Protein AF-A0A959KXA2-F1 (afdb_monomer_lite)

Radius of gyration: 35.72 Å; chains: 1; bounding box: 62×30×102 Å

Sequence (176 aa):
NCPGDLLLSFSPDVNDTQRIYTCDDLGNQTIQLWVTDAAGNQDFCETFVQVQDNMNACNGTPDVITVAGLIETEANDGVEGVMVDVNGGLLTQTTLSDGYYDFDLAQGGDYSVTPMLDEDADNGVTTYDLVLITRHILGVDLLDSPYQIIAADANKSNTVSTLDMVDIRKVILQIV

pLDDT: mean 91.94, std 8.37, range [49.62, 98.0]

Secondary structure (DSSP, 8-state):
---SPPEEESSSSTT-------GGG-EEEEEEEEEE-TT--EEEEEEEEEE--GGGGGG-S--EEEEEEE-B-TTS-B-TTPEEEETTTTEEEE--TT-EEEEEEETT----EEEE----TTTT--HHHHHHHHHHHTTSS---SHHHHHHH-TT-SSS--TTHHHHHHHHHTT--

Structure (mmCIF, N/CA/C/O backbone):
data_AF-A0A959KXA2-F1
#
_entry.id   AF-A0A959KXA2-F1
#
loop_
_atom_site.group_PDB
_atom_site.id
_atom_site.type_symbol
_atom_site.label_atom_id
_atom_site.label_alt_id
_atom_site.label_comp_id
_atom_site.label_asym_id
_atom_site.label_entity_id
_atom_site.label_seq_id
_atom_site.pdbx_PDB_ins_code
_atom_site.Cartn_x
_atom_site.Cartn_y
_atom_site.Cartn_z
_atom_site.occupancy
_atom_site.B_iso_or_equiv
_atom_site.auth_seq_id
_atom_site.auth_comp_id
_atom_site.auth_asym_id
_atom_site.auth_atom_id
_atom_site.pdbx_PDB_model_num
ATOM 1 N N . ASN A 1 1 ? 29.294 -0.603 -69.753 1.00 49.62 1 ASN A N 1
ATOM 2 C CA . ASN A 1 1 ? 28.764 -1.971 -69.588 1.00 49.62 1 ASN A CA 1
ATOM 3 C C . ASN A 1 1 ? 29.879 -2.874 -69.115 1.00 49.62 1 ASN A C 1
ATOM 5 O O . ASN A 1 1 ? 30.587 -3.416 -69.952 1.00 49.62 1 ASN A O 1
ATOM 9 N N . CYS A 1 2 ? 30.065 -2.990 -67.803 1.00 59.66 2 CYS A N 1
ATOM 10 C CA . CYS A 1 2 ? 30.876 -4.063 -67.234 1.00 59.66 2 CYS A CA 1
ATOM 11 C C . CYS A 1 2 ? 29.943 -5.275 -67.073 1.00 59.66 2 CYS A C 1
ATOM 13 O O . CYS A 1 2 ? 28.992 -5.171 -66.301 1.00 59.66 2 CYS A O 1
ATOM 15 N N . PRO A 1 3 ? 30.098 -6.358 -67.857 1.00 67.00 3 PRO A N 1
ATOM 16 C CA . PRO A 1 3 ? 29.312 -7.570 -67.664 1.00 67.00 3 PRO A CA 1
ATOM 17 C C . PRO A 1 3 ? 29.812 -8.310 -66.416 1.00 67.00 3 PRO A C 1
ATOM 19 O O . PRO A 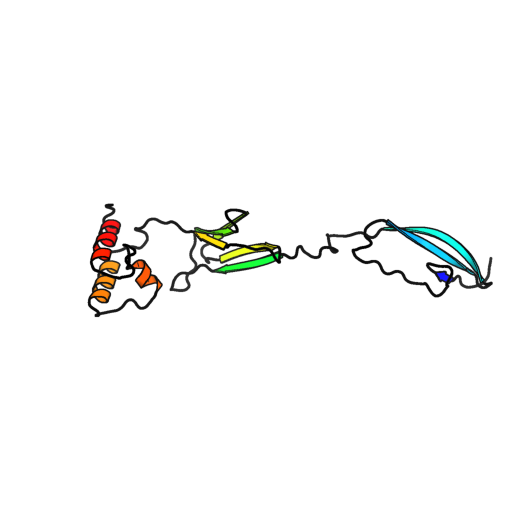1 3 ? 31.008 -8.560 -66.289 1.00 67.00 3 PRO A O 1
ATOM 22 N N . GLY A 1 4 ? 28.900 -8.657 -65.513 1.00 72.44 4 GLY A N 1
ATOM 23 C CA . GLY A 1 4 ? 29.199 -9.372 -64.273 1.00 72.44 4 GLY A CA 1
ATOM 24 C C . GLY A 1 4 ? 28.353 -8.863 -63.111 1.00 72.44 4 GLY A C 1
ATOM 25 O O . GLY A 1 4 ? 27.878 -7.727 -63.143 1.00 72.44 4 GLY A O 1
ATOM 26 N N . ASP A 1 5 ? 28.154 -9.714 -62.110 1.00 84.31 5 ASP A N 1
ATOM 27 C CA . ASP A 1 5 ? 27.432 -9.343 -60.896 1.00 84.31 5 ASP A CA 1
ATOM 28 C C . ASP A 1 5 ? 28.297 -8.409 -60.041 1.00 84.31 5 ASP A C 1
ATOM 30 O O . ASP A 1 5 ? 29.514 -8.582 -59.942 1.00 84.31 5 ASP A O 1
ATOM 34 N N . LEU A 1 6 ? 27.665 -7.402 -59.440 1.00 90.00 6 LEU A N 1
ATOM 35 C CA . LEU A 1 6 ? 28.313 -6.511 -58.484 1.00 90.00 6 LEU A CA 1
ATOM 36 C C . LEU A 1 6 ? 28.186 -7.102 -57.084 1.00 90.00 6 LEU A C 1
ATOM 38 O O . LEU A 1 6 ? 27.097 -7.518 -56.682 1.00 90.00 6 LEU A O 1
ATOM 42 N N . LEU A 1 7 ? 29.283 -7.090 -56.333 1.00 92.75 7 LEU A N 1
ATOM 43 C CA . LEU A 1 7 ? 29.278 -7.435 -54.916 1.00 92.75 7 LEU A CA 1
ATOM 44 C C . LEU A 1 7 ? 29.205 -6.156 -54.087 1.00 92.75 7 LEU A C 1
ATOM 46 O O . LEU A 1 7 ? 29.926 -5.194 -54.360 1.00 92.75 7 LEU A O 1
ATOM 50 N N . LEU A 1 8 ? 28.330 -6.161 -53.085 1.00 93.75 8 LEU A N 1
ATOM 51 C CA . LEU A 1 8 ? 28.142 -5.061 -52.147 1.00 93.75 8 LEU A CA 1
ATOM 52 C C . LEU A 1 8 ? 28.646 -5.484 -50.773 1.00 93.75 8 LEU A C 1
ATOM 54 O O . LEU A 1 8 ? 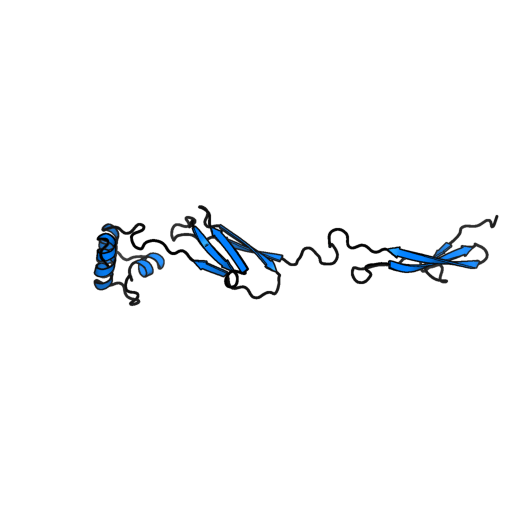28.268 -6.546 -50.280 1.00 93.75 8 LEU A O 1
ATOM 58 N N . SER A 1 9 ? 29.457 -4.637 -50.155 1.00 95.94 9 SER A N 1
ATOM 59 C CA . SER A 1 9 ? 30.009 -4.867 -48.821 1.00 95.94 9 SER A CA 1
ATOM 60 C C . SER A 1 9 ? 30.123 -3.559 -48.043 1.00 95.94 9 SER A C 1
ATOM 62 O O . SER A 1 9 ? 30.048 -2.466 -48.602 1.00 95.94 9 SER A O 1
ATOM 64 N N . PHE A 1 10 ? 30.296 -3.653 -46.729 1.00 95.12 10 PHE A N 1
ATOM 65 C CA . PHE A 1 10 ? 30.470 -2.503 -45.840 1.00 95.12 10 PHE A CA 1
ATOM 66 C C . PHE A 1 10 ? 31.941 -2.176 -45.544 1.00 95.12 10 PHE A C 1
ATOM 68 O O . PHE A 1 10 ? 32.230 -1.340 -44.684 1.00 95.12 10 PHE A O 1
ATOM 75 N N . SER A 1 11 ? 32.867 -2.850 -46.224 1.00 94.81 11 SER A N 1
ATOM 76 C CA . SER A 1 11 ? 34.311 -2.614 -46.201 1.00 94.81 11 SER A CA 1
ATOM 77 C C . SER A 1 11 ? 34.944 -3.164 -47.493 1.00 94.81 11 SER A C 1
ATOM 79 O O . SER A 1 11 ? 34.236 -3.785 -48.295 1.00 94.81 11 SER A O 1
ATOM 81 N N . PRO A 1 12 ? 36.261 -2.988 -47.717 1.00 94.25 12 PRO A N 1
ATOM 82 C CA . PRO A 1 12 ? 36.947 -3.603 -48.856 1.00 94.25 12 PRO A CA 1
ATOM 83 C C . PRO A 1 12 ? 36.855 -5.141 -48.904 1.00 94.25 12 PRO A C 1
ATOM 85 O O . PRO A 1 12 ? 37.078 -5.727 -49.963 1.00 94.25 12 PRO A O 1
ATOM 88 N N . ASP A 1 13 ? 36.545 -5.814 -47.786 1.00 95.19 13 ASP A N 1
ATOM 89 C CA . ASP A 1 13 ? 36.285 -7.258 -47.771 1.00 95.19 13 ASP A CA 1
ATOM 90 C C . ASP A 1 13 ? 34.875 -7.547 -48.302 1.00 95.19 13 ASP A C 1
ATOM 92 O O . ASP A 1 13 ? 33.873 -7.168 -47.696 1.00 95.19 13 ASP A O 1
ATOM 96 N N . VAL A 1 14 ? 34.794 -8.275 -49.417 1.00 93.75 14 VAL A N 1
ATOM 97 C CA . VAL A 1 14 ? 33.530 -8.646 -50.076 1.00 93.75 14 VAL A CA 1
ATOM 98 C C . VAL A 1 14 ? 32.622 -9.534 -49.220 1.00 93.75 14 VAL A C 1
ATOM 100 O O . VAL A 1 14 ? 31.447 -9.686 -49.541 1.00 93.75 14 VAL A O 1
ATOM 103 N N . ASN A 1 15 ? 33.142 -10.129 -48.142 1.00 95.00 15 ASN A N 1
ATOM 104 C CA . ASN A 1 15 ? 32.352 -10.947 -47.221 1.00 95.00 15 ASN A CA 1
ATOM 105 C C . ASN A 1 15 ? 31.728 -10.132 -46.074 1.00 95.00 15 ASN A C 1
ATOM 107 O O . ASN A 1 15 ? 30.836 -10.641 -45.391 1.00 95.00 15 ASN A O 1
ATOM 111 N N . ASP A 1 16 ? 32.142 -8.875 -45.870 1.00 95.50 16 ASP A N 1
ATOM 112 C CA . ASP A 1 16 ? 31.562 -7.965 -44.875 1.00 95.50 16 ASP A CA 1
ATOM 113 C C . ASP A 1 16 ? 30.218 -7.417 -45.374 1.00 95.50 16 ASP A C 1
ATOM 115 O O . ASP A 1 16 ? 30.107 -6.297 -45.870 1.00 95.50 16 ASP A O 1
ATOM 119 N N . THR A 1 17 ? 29.188 -8.255 -45.307 1.00 94.81 17 THR A N 1
ATOM 120 C CA . THR A 1 17 ? 27.872 -8.011 -45.926 1.00 94.81 17 THR A CA 1
ATOM 121 C C . THR A 1 17 ? 26.779 -7.659 -44.918 1.00 94.81 17 THR A C 1
ATOM 123 O O . THR A 1 17 ? 25.628 -7.463 -45.304 1.00 94.81 17 THR A O 1
ATOM 126 N N . GLN A 1 18 ? 27.113 -7.547 -43.628 1.00 93.56 18 GLN A N 1
ATOM 127 C CA . GLN A 1 18 ? 26.143 -7.262 -42.571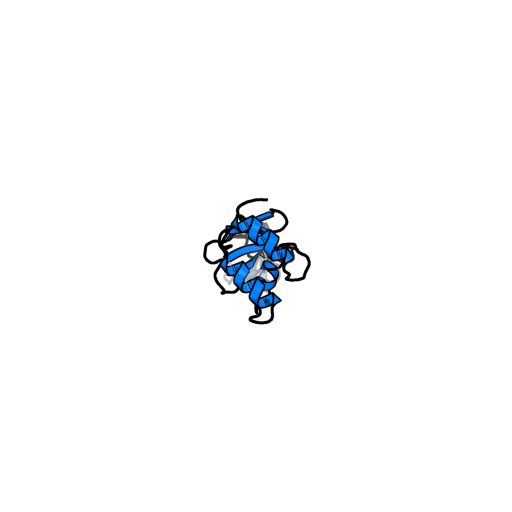 1.00 93.56 18 GLN A CA 1
ATOM 128 C C . GLN A 1 18 ? 26.668 -6.261 -41.539 1.00 93.56 18 GLN A C 1
ATOM 130 O O . GLN A 1 18 ? 27.836 -6.270 -41.159 1.00 93.56 18 GLN A O 1
ATOM 135 N N . ARG A 1 19 ? 25.758 -5.436 -41.022 1.00 92.38 19 ARG A N 1
ATOM 136 C CA . ARG A 1 19 ? 25.966 -4.572 -39.856 1.00 92.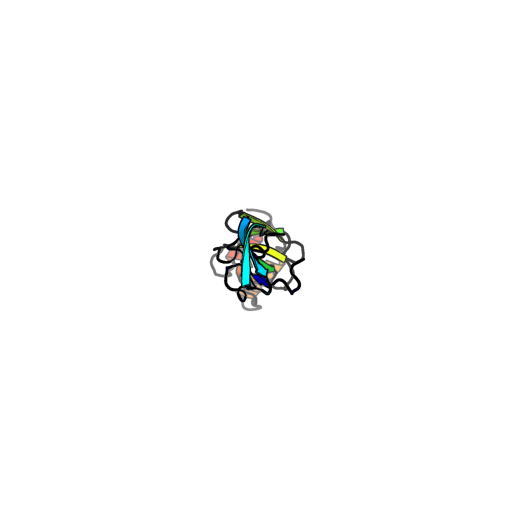38 19 ARG A CA 1
ATOM 137 C C . ARG A 1 19 ? 24.850 -4.845 -38.856 1.00 92.38 19 ARG A C 1
ATOM 139 O O . ARG A 1 19 ? 23.712 -5.086 -39.255 1.00 92.38 19 ARG A O 1
ATOM 146 N N . ILE A 1 20 ? 25.187 -4.832 -37.574 1.00 92.25 20 ILE A N 1
ATOM 147 C CA . ILE A 1 20 ? 24.238 -4.999 -36.473 1.00 92.25 20 ILE A CA 1
ATOM 148 C C . ILE A 1 20 ? 24.271 -3.697 -35.685 1.00 92.25 20 ILE A C 1
ATOM 150 O O . ILE A 1 20 ? 25.357 -3.231 -35.353 1.00 92.25 20 ILE A O 1
ATOM 154 N N . TYR A 1 21 ? 23.095 -3.141 -35.417 1.00 92.75 21 TYR A N 1
ATOM 155 C CA . TYR A 1 21 ? 22.924 -1.953 -34.592 1.00 92.75 21 TYR A CA 1
ATOM 156 C C . TYR A 1 21 ? 22.122 -2.317 -33.354 1.00 92.75 21 TYR A C 1
ATOM 158 O O . TYR A 1 21 ? 21.174 -3.107 -33.436 1.00 92.75 21 TYR A O 1
ATOM 166 N N . THR A 1 22 ? 22.503 -1.743 -32.224 1.00 89.81 22 THR A N 1
ATOM 167 C CA . THR A 1 22 ? 21.790 -1.878 -30.957 1.00 89.81 22 THR A CA 1
ATOM 168 C C . THR A 1 22 ? 21.249 -0.522 -30.513 1.00 89.81 22 THR A C 1
ATOM 170 O O . THR A 1 22 ? 21.345 0.489 -31.209 1.00 89.81 22 THR A O 1
ATOM 173 N N . CYS A 1 23 ? 20.667 -0.501 -29.321 1.00 88.94 23 CYS A N 1
ATOM 174 C CA . CYS A 1 23 ? 20.218 0.719 -28.671 1.00 88.94 23 CYS A CA 1
ATOM 175 C C . CYS A 1 23 ? 21.347 1.656 -28.227 1.00 88.94 23 CYS A C 1
ATOM 177 O O . CYS A 1 23 ? 21.077 2.811 -27.913 1.00 88.94 23 CYS A O 1
ATOM 179 N N . ASP A 1 24 ? 22.601 1.204 -28.263 1.00 88.81 24 ASP A N 1
ATOM 180 C CA . ASP A 1 24 ? 23.760 2.071 -28.031 1.00 88.81 24 ASP A CA 1
ATOM 181 C C . ASP A 1 24 ? 24.123 2.891 -29.285 1.00 88.81 24 ASP A C 1
ATOM 183 O O . ASP A 1 24 ? 24.844 3.884 -29.197 1.00 88.81 24 ASP A O 1
ATOM 187 N N . ASP A 1 25 ? 23.583 2.516 -30.451 1.00 92.06 25 ASP A N 1
ATOM 188 C CA . ASP A 1 25 ? 23.910 3.097 -31.756 1.00 92.06 25 ASP A CA 1
ATOM 189 C C . ASP A 1 25 ? 22.866 4.122 -32.245 1.00 92.06 25 ASP A C 1
ATOM 191 O O . ASP A 1 25 ? 22.749 4.373 -33.449 1.00 92.06 25 ASP A O 1
ATOM 195 N N . LEU A 1 26 ? 22.085 4.729 -31.344 1.00 90.75 26 LEU A N 1
ATOM 196 C CA . LEU A 1 26 ? 21.058 5.709 -31.716 1.00 90.75 26 LEU A CA 1
ATOM 197 C C . LEU A 1 26 ? 21.637 6.925 -32.452 1.00 90.75 26 LEU A C 1
ATOM 199 O O . LEU A 1 26 ? 22.704 7.448 -32.129 1.00 90.75 26 LEU A O 1
ATOM 203 N N . GLY A 1 27 ? 20.875 7.421 -33.427 1.00 93.00 27 GLY A N 1
ATOM 204 C CA . GLY A 1 27 ? 21.272 8.546 -34.264 1.00 93.00 27 GLY A CA 1
ATOM 205 C C . GLY A 1 27 ? 21.885 8.110 -35.593 1.00 93.00 27 GLY A C 1
ATOM 206 O O . GLY A 1 27 ? 21.596 7.037 -36.120 1.00 93.00 27 GLY A O 1
ATOM 207 N N . ASN A 1 28 ? 22.673 9.000 -36.193 1.00 95.69 28 ASN A N 1
ATOM 208 C CA . ASN A 1 28 ? 23.248 8.770 -37.514 1.00 95.69 28 ASN A CA 1
ATOM 209 C C . ASN A 1 28 ? 24.551 7.976 -37.399 1.00 95.69 28 ASN A C 1
ATOM 211 O O . ASN A 1 28 ? 25.558 8.501 -36.927 1.00 95.69 28 ASN A O 1
ATOM 215 N N . GLN A 1 29 ? 24.536 6.748 -37.907 1.00 95.06 29 GLN A N 1
ATOM 216 C CA . GLN A 1 29 ? 25.699 5.879 -38.020 1.00 95.06 29 GLN A CA 1
ATOM 217 C C . GLN A 1 29 ? 26.295 5.997 -39.419 1.00 95.06 29 GLN A C 1
ATOM 219 O O . GLN A 1 29 ? 25.691 5.556 -40.399 1.00 95.06 29 GLN A O 1
ATOM 224 N N . THR A 1 30 ? 27.471 6.610 -39.528 1.00 95.25 30 THR A N 1
ATOM 225 C CA . THR A 1 30 ? 28.183 6.729 -40.807 1.00 95.25 30 THR A CA 1
ATOM 226 C C . THR A 1 30 ? 28.682 5.361 -41.258 1.00 95.25 30 THR A C 1
ATOM 228 O O . THR A 1 30 ? 29.346 4.653 -40.503 1.00 95.25 30 THR A O 1
ATOM 231 N N . ILE A 1 31 ? 28.396 5.002 -42.506 1.00 94.88 31 ILE A N 1
ATOM 232 C CA . ILE A 1 31 ? 28.857 3.767 -43.138 1.00 94.88 31 ILE A CA 1
ATOM 233 C C . ILE A 1 31 ? 29.511 4.052 -44.487 1.00 94.88 31 ILE A C 1
ATOM 235 O O . ILE A 1 31 ? 29.193 5.028 -45.169 1.00 94.88 31 ILE A O 1
ATOM 239 N N . GLN A 1 32 ? 30.386 3.141 -44.896 1.00 95.50 32 GLN A N 1
ATOM 240 C CA . GLN A 1 32 ? 30.897 3.061 -46.257 1.00 95.50 32 GLN A CA 1
ATOM 241 C C . GLN A 1 32 ? 30.220 1.894 -46.964 1.00 95.50 32 GLN A C 1
ATOM 243 O O . GLN A 1 32 ? 30.217 0.779 -46.442 1.00 95.50 32 GLN A O 1
ATOM 248 N N . LEU A 1 33 ? 29.652 2.146 -48.139 1.00 95.19 33 LEU A N 1
ATOM 249 C CA . LEU A 1 33 ? 29.134 1.104 -49.015 1.00 95.19 33 LEU A CA 1
ATOM 250 C C . LEU A 1 33 ? 30.118 0.911 -50.166 1.00 95.19 33 LEU A C 1
ATOM 252 O O . LEU A 1 33 ? 30.324 1.814 -50.976 1.00 95.19 33 LEU A O 1
ATOM 256 N N . TRP A 1 34 ? 30.727 -0.267 -50.206 1.00 96.12 34 TRP A N 1
ATOM 257 C CA . TRP A 1 34 ? 31.701 -0.680 -51.204 1.00 96.12 34 TRP A CA 1
ATOM 258 C C . TRP A 1 34 ? 31.012 -1.464 -52.317 1.00 96.12 34 TRP A C 1
ATOM 260 O O . TRP A 1 34 ? 30.128 -2.286 -52.067 1.00 96.12 34 TRP A O 1
ATOM 270 N N . VAL A 1 35 ? 31.440 -1.218 -53.553 1.00 94.81 35 VAL A N 1
ATOM 271 C CA . VAL A 1 35 ? 31.002 -1.941 -54.747 1.00 94.81 35 VAL A CA 1
ATOM 272 C C . VAL A 1 35 ? 32.228 -2.583 -55.379 1.00 94.81 35 VAL A C 1
ATOM 274 O O . VAL A 1 35 ? 33.187 -1.890 -55.708 1.00 94.81 35 VAL A O 1
ATOM 277 N N . THR A 1 36 ? 32.192 -3.901 -55.564 1.00 94.12 36 THR A N 1
ATOM 278 C CA . THR A 1 36 ? 33.251 -4.661 -56.241 1.00 94.12 36 THR A CA 1
ATOM 279 C C . THR A 1 36 ? 32.717 -5.242 -57.545 1.00 94.12 36 THR A C 1
ATOM 281 O O . THR A 1 36 ? 31.672 -5.897 -57.545 1.00 94.12 36 THR A O 1
ATOM 284 N N . ASP A 1 37 ? 33.415 -5.005 -58.656 1.00 92.62 37 ASP A N 1
ATOM 285 C CA . ASP A 1 37 ? 33.068 -5.590 -59.954 1.00 92.62 37 ASP A CA 1
ATOM 286 C C . ASP A 1 37 ? 33.667 -6.997 -60.154 1.00 92.62 37 ASP A C 1
ATOM 288 O O . ASP A 1 37 ? 34.511 -7.465 -59.388 1.00 92.62 37 ASP A O 1
ATOM 292 N N . ALA A 1 38 ? 33.254 -7.685 -61.222 1.00 88.38 38 ALA A N 1
ATOM 293 C CA . ALA A 1 38 ? 33.740 -9.030 -61.544 1.00 88.38 38 ALA A CA 1
ATOM 294 C C . ALA A 1 38 ? 35.238 -9.094 -61.921 1.00 88.38 38 ALA A C 1
ATOM 296 O O . ALA A 1 38 ? 35.808 -10.184 -61.968 1.00 88.38 38 ALA A O 1
ATOM 297 N N . ALA A 1 39 ? 35.875 -7.953 -62.205 1.00 88.75 39 ALA A N 1
ATOM 298 C CA . ALA A 1 39 ? 37.313 -7.849 -62.447 1.00 88.75 39 ALA A CA 1
ATOM 299 C C . ALA A 1 39 ? 38.106 -7.553 -61.156 1.00 88.75 39 ALA A C 1
ATOM 301 O O . ALA A 1 39 ? 39.336 -7.507 -61.201 1.00 88.75 39 ALA A O 1
ATOM 302 N N . GLY A 1 40 ? 37.420 -7.392 -60.018 1.00 87.50 40 GLY A N 1
ATOM 303 C CA . GLY A 1 40 ? 38.008 -7.094 -58.716 1.00 87.50 40 GLY A CA 1
ATOM 304 C C . GLY A 1 40 ? 38.300 -5.611 -58.486 1.00 87.50 40 GLY A C 1
ATOM 305 O O . GLY A 1 40 ? 38.968 -5.280 -57.509 1.00 87.50 40 GLY A O 1
ATOM 306 N N . ASN A 1 41 ? 37.823 -4.713 -59.354 1.00 92.12 41 ASN A N 1
ATOM 307 C CA . ASN A 1 41 ? 37.927 -3.278 -59.100 1.00 92.12 41 ASN A CA 1
ATOM 308 C C . ASN A 1 41 ? 36.919 -2.879 -58.021 1.00 92.12 41 ASN A C 1
ATOM 310 O O . ASN A 1 41 ? 35.783 -3.360 -58.023 1.00 92.12 41 ASN A O 1
ATOM 314 N N . GLN A 1 42 ? 37.330 -1.977 -57.131 1.00 94.44 42 GLN A N 1
ATOM 315 C CA . GLN A 1 42 ? 36.526 -1.523 -56.002 1.00 94.44 42 GLN A CA 1
ATOM 316 C C . GLN A 1 42 ? 36.422 -0.002 -55.975 1.00 94.44 42 GLN A C 1
ATOM 318 O O . GLN A 1 42 ? 37.403 0.695 -56.232 1.00 94.44 42 GLN A O 1
ATOM 323 N N . ASP A 1 43 ? 35.240 0.490 -55.624 1.00 95.81 43 ASP A N 1
ATOM 324 C CA . ASP A 1 43 ? 34.991 1.888 -55.274 1.00 95.81 43 ASP A CA 1
ATOM 325 C C . ASP A 1 43 ? 33.966 1.946 -54.133 1.00 95.81 43 ASP A C 1
ATOM 327 O O . ASP A 1 43 ? 33.256 0.964 -53.885 1.00 95.81 43 ASP A O 1
ATOM 331 N N . PHE A 1 44 ? 33.887 3.068 -53.420 1.00 95.75 44 PHE A N 1
ATOM 332 C CA . PHE A 1 44 ? 32.972 3.220 -52.290 1.00 95.75 44 PHE A CA 1
ATOM 333 C C . PHE A 1 44 ? 32.313 4.593 -52.232 1.00 95.75 44 PHE A C 1
ATOM 335 O O . PHE A 1 44 ? 32.825 5.591 -52.736 1.00 95.75 44 PHE A O 1
ATOM 342 N N . CYS A 1 45 ? 31.172 4.650 -51.550 1.00 96.69 45 CYS A N 1
ATOM 343 C CA . CYS A 1 45 ? 30.540 5.899 -51.153 1.00 96.69 45 CYS A CA 1
ATOM 344 C C . CYS A 1 45 ? 30.278 5.925 -49.645 1.00 96.69 45 CYS A C 1
ATOM 346 O O . CYS A 1 45 ? 30.053 4.890 -49.015 1.00 96.69 45 CYS A O 1
ATOM 348 N N . GLU A 1 46 ? 30.309 7.122 -49.061 1.00 96.44 46 GLU A N 1
ATOM 349 C CA . GLU A 1 46 ? 29.939 7.350 -47.665 1.00 96.44 46 GLU A CA 1
ATOM 350 C C . GLU A 1 46 ? 28.477 7.780 -47.569 1.00 96.44 46 GLU A C 1
ATOM 352 O O . GLU A 1 46 ? 28.008 8.652 -48.303 1.00 96.44 46 GLU A O 1
ATOM 357 N N . THR A 1 47 ? 27.751 7.153 -46.652 1.00 94.44 47 THR A N 1
ATOM 358 C CA . THR A 1 47 ? 26.362 7.479 -46.323 1.00 94.44 47 THR A CA 1
ATOM 359 C C . THR A 1 47 ? 26.129 7.235 -44.833 1.00 94.44 47 THR A C 1
ATOM 361 O O . THR A 1 47 ? 27.055 6.895 -44.101 1.00 94.44 47 THR A O 1
ATOM 364 N N . PHE A 1 48 ? 24.906 7.418 -44.353 1.00 95.38 48 PHE A N 1
ATOM 365 C CA . PHE A 1 48 ? 24.549 7.127 -42.972 1.00 95.38 48 PHE A CA 1
ATOM 366 C C . PHE A 1 48 ? 23.295 6.261 -42.887 1.00 95.38 48 PHE A C 1
ATOM 368 O O . PHE A 1 48 ? 22.405 6.329 -43.735 1.00 95.38 48 PHE A O 1
ATOM 375 N N . VAL A 1 49 ? 23.227 5.466 -41.824 1.00 94.81 49 VAL A N 1
ATOM 376 C CA . VAL A 1 49 ? 22.019 4.787 -41.359 1.00 94.81 49 VAL A CA 1
ATOM 377 C C . VAL A 1 49 ? 21.512 5.557 -40.149 1.00 94.81 49 VAL A C 1
ATOM 379 O O . VAL A 1 49 ? 22.254 5.755 -39.193 1.00 94.81 49 VAL A O 1
ATOM 382 N N . GLN A 1 50 ? 20.264 6.020 -40.183 1.00 94.75 50 GLN A N 1
ATOM 383 C CA . GLN A 1 50 ? 19.649 6.649 -39.018 1.00 94.75 50 GLN A CA 1
ATOM 384 C C . GLN A 1 50 ? 18.943 5.582 -38.180 1.00 94.75 50 GLN A C 1
ATOM 386 O O . GLN A 1 50 ? 17.891 5.079 -38.576 1.00 94.75 50 GLN A O 1
ATOM 391 N N . VAL A 1 51 ? 19.510 5.257 -37.021 1.00 93.81 51 VAL A N 1
ATOM 392 C CA . VAL A 1 51 ? 18.895 4.358 -36.042 1.00 93.81 51 VAL A CA 1
ATOM 393 C C . VAL A 1 51 ? 17.962 5.186 -35.161 1.00 93.81 51 VAL A C 1
ATOM 395 O O . VAL A 1 51 ? 18.380 6.175 -34.553 1.00 93.81 51 VAL A O 1
ATOM 398 N N . GLN A 1 52 ? 16.683 4.815 -35.138 1.00 91.00 52 GLN A N 1
ATOM 399 C CA . GLN A 1 52 ? 15.636 5.527 -34.406 1.00 91.00 52 GLN A CA 1
ATOM 400 C C . GLN A 1 52 ? 15.074 4.656 -33.285 1.00 91.00 52 GLN A C 1
ATOM 402 O O . GLN A 1 52 ? 14.844 3.462 -33.474 1.00 91.00 52 GLN A O 1
ATOM 407 N N . ASP A 1 53 ? 14.799 5.287 -32.147 1.00 86.12 53 ASP A N 1
ATOM 408 C CA . ASP A 1 53 ? 14.131 4.668 -31.006 1.00 86.12 53 ASP A CA 1
ATOM 409 C C . ASP A 1 53 ? 12.616 4.911 -31.070 1.00 86.12 53 ASP A C 1
ATOM 411 O O . ASP A 1 53 ? 12.054 5.796 -30.416 1.00 86.12 53 ASP A O 1
ATOM 415 N N . ASN A 1 54 ? 11.940 4.164 -31.940 1.00 83.56 54 ASN A N 1
ATOM 416 C CA . ASN A 1 54 ? 10.503 4.325 -32.118 1.00 83.56 54 ASN A CA 1
ATOM 417 C C . ASN A 1 54 ? 9.757 3.797 -30.893 1.00 83.56 54 ASN A C 1
ATOM 419 O O . ASN A 1 54 ? 9.946 2.655 -30.489 1.00 83.56 54 ASN A O 1
ATOM 423 N N . MET A 1 55 ? 8.864 4.623 -30.342 1.00 75.19 55 MET A N 1
ATOM 424 C CA . MET A 1 55 ? 8.091 4.298 -29.138 1.00 75.19 55 MET A CA 1
ATOM 425 C C . MET A 1 55 ? 8.958 3.968 -27.908 1.00 75.19 55 MET A C 1
ATOM 427 O O . MET A 1 55 ? 8.486 3.265 -27.019 1.00 75.19 55 MET A O 1
ATOM 431 N N . ASN A 1 56 ? 10.187 4.502 -27.832 1.00 72.75 56 ASN A N 1
ATOM 432 C CA . ASN A 1 56 ? 11.095 4.309 -26.694 1.00 72.75 56 ASN A CA 1
ATOM 433 C C . ASN A 1 56 ? 11.426 2.821 -26.432 1.00 72.75 56 ASN A C 1
ATOM 435 O O . ASN A 1 56 ? 11.599 2.402 -25.288 1.00 72.75 56 ASN A O 1
ATOM 439 N N . ALA A 1 57 ? 11.482 2.015 -27.499 1.00 79.38 57 ALA A N 1
ATOM 440 C CA . ALA A 1 57 ? 11.784 0.587 -27.474 1.00 79.38 57 ALA A CA 1
ATOM 441 C C . ALA A 1 57 ? 13.151 0.265 -26.849 1.00 79.38 57 ALA A C 1
ATOM 443 O O . ALA A 1 57 ? 13.325 -0.816 -26.288 1.00 79.38 57 ALA A O 1
ATOM 444 N N . CYS A 1 58 ? 14.110 1.188 -26.926 1.00 79.19 58 CYS A N 1
ATOM 445 C CA . CYS A 1 58 ? 15.459 0.979 -26.413 1.00 79.19 58 CYS A CA 1
ATOM 446 C C . CYS A 1 58 ? 15.596 1.054 -24.897 1.00 79.19 58 CYS A C 1
ATOM 448 O O . CYS A 1 58 ? 16.507 0.445 -24.341 1.00 79.19 58 CYS A O 1
ATOM 450 N N . ASN A 1 59 ? 14.675 1.739 -24.227 1.00 72.38 59 ASN A N 1
ATOM 451 C CA . ASN A 1 59 ? 14.638 1.808 -22.769 1.00 72.38 59 ASN A CA 1
ATOM 452 C C . ASN A 1 59 ? 13.722 0.740 -22.155 1.00 72.38 59 ASN A C 1
ATOM 454 O O . ASN A 1 59 ? 13.415 0.821 -20.969 1.00 72.38 59 ASN A O 1
ATOM 458 N N . GLY A 1 60 ? 13.244 -0.216 -22.965 1.00 62.16 60 GLY A N 1
ATOM 459 C CA . GLY A 1 60 ? 12.091 -1.029 -22.604 1.00 62.16 60 GLY A CA 1
ATOM 460 C C . GLY A 1 60 ? 10.869 -0.147 -22.325 1.00 62.16 60 GLY A C 1
ATOM 461 O O . GLY A 1 60 ? 10.915 1.085 -22.336 1.00 62.16 60 GLY A O 1
ATOM 462 N N . THR A 1 61 ? 9.733 -0.759 -22.020 1.00 56.50 61 THR A N 1
ATOM 463 C CA . THR A 1 61 ? 8.797 -0.091 -21.107 1.00 56.50 61 THR A CA 1
ATOM 464 C C . THR A 1 61 ? 9.605 0.424 -19.912 1.00 56.50 61 THR A C 1
ATOM 466 O O . THR A 1 61 ? 10.516 -0.307 -19.518 1.00 56.50 61 THR A O 1
ATOM 469 N N . PRO A 1 62 ? 9.330 1.611 -19.324 1.00 58.09 62 PRO A N 1
ATOM 470 C CA . PRO A 1 62 ? 9.913 1.918 -18.019 1.00 58.09 62 PRO A CA 1
ATOM 471 C C . PRO A 1 62 ? 9.782 0.654 -17.170 1.00 58.09 62 PRO A C 1
ATOM 473 O O . PRO A 1 62 ? 8.726 0.021 -17.236 1.00 58.09 62 PRO A O 1
ATOM 476 N N . ASP A 1 63 ? 10.855 0.217 -16.508 1.00 71.44 63 ASP A N 1
ATOM 477 C CA . ASP A 1 63 ? 10.795 -0.930 -15.603 1.00 71.44 63 ASP A CA 1
ATOM 478 C C . ASP A 1 63 ? 9.886 -0.507 -14.445 1.00 71.44 63 ASP A C 1
ATOM 480 O O . ASP A 1 63 ? 10.346 -0.095 -13.391 1.00 71.44 63 ASP A O 1
ATOM 484 N N . VAL A 1 64 ? 8.580 -0.459 -14.678 1.00 76.94 64 VAL A N 1
ATOM 485 C CA . VAL A 1 64 ? 7.555 -0.200 -13.691 1.00 76.94 64 VAL A CA 1
ATOM 486 C C . VAL A 1 64 ? 6.997 -1.547 -13.303 1.00 76.94 64 VAL A C 1
ATOM 488 O O . VAL A 1 64 ? 6.601 -2.357 -14.141 1.00 76.94 64 VAL A O 1
ATOM 491 N N . ILE A 1 65 ? 7.014 -1.791 -12.005 1.00 85.50 65 ILE A N 1
ATOM 492 C CA . ILE A 1 65 ? 6.313 -2.895 -11.387 1.00 85.50 65 ILE A CA 1
ATOM 493 C C . ILE A 1 65 ? 5.003 -2.348 -10.840 1.00 85.50 65 ILE A C 1
ATOM 495 O O . ILE A 1 65 ? 4.982 -1.313 -10.173 1.00 85.50 65 ILE A O 1
ATOM 499 N N . THR A 1 66 ? 3.909 -3.046 -11.110 1.00 92.12 66 THR A N 1
ATOM 500 C CA . THR A 1 66 ? 2.639 -2.744 -10.460 1.00 92.12 66 THR A CA 1
ATOM 501 C C . THR A 1 66 ? 2.664 -3.364 -9.067 1.00 92.12 66 THR A C 1
ATOM 503 O O . THR A 1 66 ? 2.761 -4.585 -8.916 1.00 92.12 66 THR A O 1
ATOM 506 N N . VAL A 1 67 ? 2.602 -2.522 -8.041 1.00 93.69 67 VAL A N 1
ATOM 507 C CA . VAL A 1 67 ? 2.387 -2.933 -6.654 1.00 93.69 67 VAL A CA 1
ATOM 508 C C . VAL A 1 67 ? 0.916 -2.725 -6.348 1.00 93.69 67 VAL A C 1
ATOM 510 O O . VAL A 1 67 ? 0.443 -1.595 -6.346 1.00 93.69 67 VAL A O 1
ATOM 513 N N . ALA A 1 68 ? 0.205 -3.818 -6.097 1.00 95.75 68 ALA A N 1
ATOM 514 C CA . ALA A 1 68 ? -1.224 -3.800 -5.830 1.00 95.75 68 ALA A CA 1
ATOM 515 C C . ALA A 1 68 ? -1.571 -4.629 -4.594 1.00 95.75 68 ALA A C 1
ATOM 517 O O . ALA A 1 68 ? -0.833 -5.544 -4.214 1.00 95.75 68 ALA A O 1
ATOM 518 N N . GLY A 1 69 ? -2.717 -4.326 -3.995 1.00 96.06 69 GLY A N 1
ATOM 519 C CA . GLY A 1 69 ? -3.225 -5.034 -2.832 1.00 96.06 69 GLY A CA 1
ATOM 520 C C . GLY A 1 69 ? -4.712 -4.801 -2.602 1.00 96.06 69 GLY A C 1
ATOM 521 O O . GLY A 1 69 ? -5.360 -4.025 -3.298 1.00 96.06 69 GLY A O 1
ATOM 522 N N . LEU A 1 70 ? -5.235 -5.510 -1.607 1.00 97.06 70 LEU A N 1
ATOM 523 C CA . LEU A 1 70 ? -6.595 -5.365 -1.103 1.00 97.06 70 LEU A CA 1
ATOM 524 C C . LEU A 1 70 ? -6.523 -4.946 0.365 1.00 97.06 70 LEU A C 1
ATOM 526 O O . LEU A 1 70 ? -5.664 -5.426 1.111 1.00 97.06 70 LEU A O 1
ATOM 530 N N . ILE A 1 71 ? -7.411 -4.045 0.768 1.00 97.31 71 ILE A N 1
ATOM 531 C CA . ILE A 1 71 ? -7.634 -3.663 2.160 1.00 97.31 71 ILE A CA 1
ATOM 532 C C . ILE A 1 71 ? -9.019 -4.162 2.545 1.00 97.31 71 ILE A C 1
ATOM 534 O O . ILE A 1 71 ? -10.021 -3.696 2.010 1.00 97.31 71 ILE A O 1
ATOM 538 N N . GLU A 1 72 ? -9.060 -5.126 3.460 1.00 96.12 72 GLU A N 1
ATOM 539 C CA . GLU A 1 72 ? -10.266 -5.880 3.795 1.00 96.12 72 GLU A CA 1
ATOM 540 C C . GLU A 1 72 ? -10.489 -5.933 5.314 1.00 96.12 72 GLU A C 1
ATOM 542 O O . GLU A 1 72 ? -9.550 -5.830 6.111 1.00 96.12 72 GLU A O 1
ATOM 547 N N . THR A 1 73 ? -11.747 -6.103 5.716 1.00 93.69 73 THR A N 1
ATOM 548 C CA . THR A 1 73 ? -12.147 -6.396 7.099 1.00 93.69 73 THR A CA 1
ATOM 549 C C . THR A 1 73 ? -11.838 -7.850 7.474 1.00 93.69 73 THR A C 1
ATOM 551 O O . THR A 1 73 ? -11.477 -8.669 6.629 1.00 93.69 73 THR A O 1
ATOM 554 N N . GLU A 1 74 ? -12.061 -8.229 8.739 1.00 92.31 74 GLU A N 1
ATOM 555 C CA . GLU A 1 74 ? -11.924 -9.631 9.172 1.00 92.31 74 GLU A CA 1
ATOM 556 C C . GLU A 1 74 ? -12.869 -10.606 8.443 1.00 92.31 74 GLU A C 1
ATOM 558 O O . GLU A 1 74 ? -12.605 -11.807 8.397 1.00 92.31 74 GLU A O 1
ATOM 563 N N . ALA A 1 75 ? -13.950 -10.094 7.844 1.00 92.88 75 ALA A N 1
ATOM 564 C CA . ALA A 1 75 ? -14.891 -10.870 7.044 1.00 92.88 75 ALA A CA 1
ATOM 565 C C . ALA A 1 75 ? -14.454 -11.039 5.572 1.00 92.88 75 ALA A C 1
ATOM 567 O O . ALA A 1 75 ? -15.122 -11.757 4.828 1.00 92.88 75 ALA A O 1
ATOM 568 N N . ASN A 1 76 ? -13.307 -10.470 5.171 1.00 93.69 76 ASN A N 1
ATOM 569 C CA . ASN A 1 76 ? -12.841 -10.331 3.781 1.00 93.69 76 ASN A CA 1
ATOM 570 C C . ASN A 1 76 ? -13.724 -9.403 2.925 1.00 93.69 76 ASN A C 1
ATOM 572 O O . ASN A 1 76 ? -13.796 -9.556 1.707 1.00 93.69 76 ASN A O 1
ATOM 576 N N . ASP A 1 77 ? -14.414 -8.452 3.557 1.00 95.44 77 ASP A N 1
ATOM 577 C CA . ASP A 1 77 ? -15.123 -7.390 2.840 1.00 95.44 77 ASP 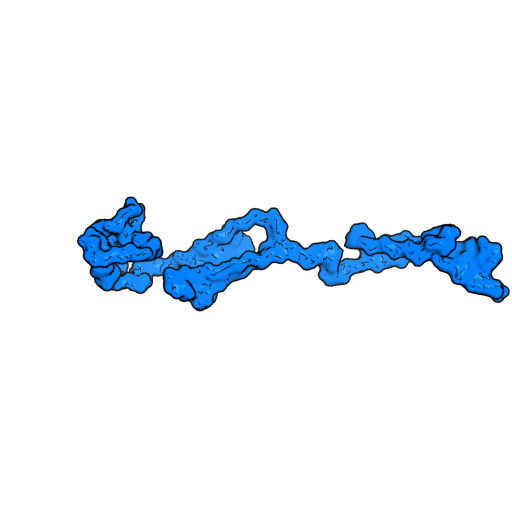A CA 1
ATOM 578 C C . ASP A 1 77 ? -14.168 -6.218 2.586 1.00 95.44 77 ASP A C 1
ATOM 580 O O . ASP A 1 77 ? -13.481 -5.780 3.511 1.00 95.44 77 ASP A O 1
ATOM 584 N N . GLY A 1 78 ? -14.135 -5.699 1.356 1.00 97.06 78 GLY A N 1
ATOM 585 C CA . GLY A 1 78 ? -13.305 -4.553 0.980 1.00 97.06 78 GLY A CA 1
ATOM 586 C C . GLY A 1 78 ? -13.649 -3.287 1.771 1.00 97.06 78 GLY A C 1
ATOM 587 O O . GLY A 1 78 ? -14.820 -2.986 2.007 1.00 97.06 78 GLY A O 1
ATOM 588 N N . VAL A 1 79 ? -12.624 -2.538 2.182 1.00 96.62 79 VAL A N 1
ATOM 589 C CA . VAL A 1 79 ? -12.779 -1.284 2.932 1.00 96.62 79 VAL A CA 1
ATOM 590 C C . VAL A 1 79 ? -12.660 -0.097 1.980 1.00 96.62 79 VAL A C 1
ATOM 592 O O . VAL A 1 79 ? -11.593 0.174 1.423 1.00 96.62 79 VAL A O 1
ATOM 595 N N . GLU A 1 80 ? -13.764 0.624 1.808 1.00 96.94 80 GLU A N 1
ATOM 596 C CA . GLU A 1 80 ? -13.834 1.852 1.014 1.00 96.94 80 GLU A CA 1
ATOM 597 C C . GLU A 1 80 ? -13.208 3.042 1.749 1.00 96.94 80 GLU A C 1
ATOM 599 O O . GLU A 1 80 ? -13.227 3.118 2.975 1.00 96.94 80 GLU A O 1
ATOM 604 N N . GLY A 1 81 ? -12.679 4.005 0.993 1.00 96.50 81 GLY A N 1
ATOM 605 C CA . GLY A 1 81 ? -12.286 5.304 1.537 1.00 96.50 81 GLY A CA 1
ATOM 606 C C . GLY A 1 81 ? -10.905 5.334 2.187 1.00 96.50 81 GLY A C 1
ATOM 607 O O . GLY A 1 81 ? -10.482 6.388 2.662 1.00 96.50 81 GLY A O 1
ATOM 608 N N . VAL A 1 82 ? -10.161 4.226 2.171 1.00 97.88 82 VAL A N 1
ATOM 609 C CA . VAL A 1 82 ? -8.801 4.174 2.710 1.00 97.88 82 VAL A CA 1
ATOM 610 C C . VAL A 1 82 ? -7.867 4.911 1.762 1.00 97.88 82 VAL A C 1
ATOM 612 O O . VAL A 1 82 ? -7.728 4.545 0.596 1.00 97.88 82 VAL A O 1
ATOM 615 N N . MET A 1 83 ? -7.200 5.951 2.254 1.00 97.94 83 MET A N 1
ATOM 616 C CA . MET A 1 83 ? -6.146 6.630 1.513 1.00 97.94 83 MET A CA 1
ATOM 617 C C . MET A 1 83 ? -4.868 5.802 1.598 1.00 97.94 83 MET A C 1
ATOM 619 O O . MET A 1 83 ? -4.313 5.626 2.676 1.00 97.94 83 MET A O 1
ATOM 623 N N . VAL A 1 84 ? -4.379 5.316 0.465 1.00 97.94 84 VAL A N 1
ATOM 624 C CA . VAL A 1 84 ? -3.092 4.638 0.353 1.00 97.94 84 VAL A CA 1
ATOM 625 C C . VAL A 1 84 ? -2.069 5.621 -0.194 1.00 97.94 84 VAL A C 1
ATOM 627 O O . VAL A 1 84 ? -2.204 6.120 -1.310 1.00 97.94 84 VAL A O 1
ATOM 630 N N . ASP A 1 85 ? -1.062 5.913 0.620 1.00 96.94 85 ASP A N 1
ATOM 631 C CA . ASP A 1 85 ? 0.008 6.859 0.328 1.00 96.94 85 ASP A CA 1
ATOM 632 C C . ASP A 1 85 ? 1.320 6.137 0.016 1.00 96.94 85 ASP A C 1
ATOM 634 O O . ASP A 1 85 ? 1.723 5.226 0.741 1.00 96.94 85 ASP A O 1
ATOM 638 N N . VAL A 1 86 ? 2.019 6.572 -1.032 1.00 95.88 86 VAL A N 1
ATOM 639 C CA . VAL A 1 86 ? 3.367 6.100 -1.353 1.00 95.88 86 VAL A CA 1
ATOM 640 C C . VAL A 1 86 ? 4.377 7.215 -1.103 1.00 95.88 86 VAL A C 1
ATOM 642 O O . VAL A 1 86 ? 4.293 8.288 -1.701 1.00 95.88 86 VAL A O 1
ATOM 645 N N . ASN A 1 87 ? 5.389 6.933 -0.277 1.00 93.75 87 ASN A N 1
ATOM 646 C CA . ASN A 1 87 ? 6.529 7.819 -0.004 1.00 93.75 87 ASN A CA 1
ATOM 647 C C . ASN A 1 87 ? 6.157 9.246 0.465 1.00 93.75 87 ASN A C 1
ATOM 649 O O . ASN A 1 87 ? 6.859 10.204 0.139 1.00 93.75 87 ASN A O 1
ATOM 653 N N . GLY A 1 88 ? 5.095 9.405 1.259 1.00 89.94 88 GLY A N 1
ATOM 654 C CA . GLY A 1 88 ? 4.719 10.692 1.853 1.00 89.94 88 GLY A CA 1
ATOM 655 C C . GLY A 1 88 ? 4.080 11.658 0.856 1.00 89.94 88 GLY A C 1
ATOM 656 O O . GLY A 1 88 ? 4.339 12.861 0.922 1.00 89.94 88 GLY A O 1
ATOM 657 N N . GLY A 1 89 ? 3.288 11.138 -0.080 1.00 88.25 89 GLY A N 1
ATOM 658 C CA . GLY A 1 89 ? 2.511 11.921 -1.043 1.00 88.25 89 GLY A CA 1
ATOM 659 C C . GLY A 1 89 ? 3.026 11.885 -2.477 1.00 88.25 89 GLY A C 1
ATOM 660 O O . GLY A 1 89 ? 2.548 12.666 -3.299 1.00 88.25 89 GLY A O 1
ATOM 661 N N . LEU A 1 90 ? 3.992 11.018 -2.808 1.00 88.31 90 LEU A N 1
ATOM 662 C CA . LEU A 1 90 ? 4.472 10.872 -4.189 1.00 88.31 90 LEU A CA 1
ATOM 663 C C . LEU A 1 90 ? 3.349 10.373 -5.102 1.00 88.31 90 LEU A C 1
ATOM 665 O O . LEU A 1 90 ? 3.142 10.909 -6.189 1.00 88.31 90 LEU A O 1
ATOM 669 N N . LEU A 1 91 ? 2.636 9.350 -4.638 1.00 92.00 91 LEU A N 1
ATOM 670 C CA . LEU A 1 91 ? 1.415 8.834 -5.239 1.00 92.00 91 LEU A CA 1
ATOM 671 C C . LEU A 1 91 ? 0.407 8.607 -4.121 1.00 92.00 91 LEU A C 1
ATOM 673 O O . LEU A 1 91 ? 0.776 8.188 -3.026 1.00 92.00 91 LEU A O 1
ATOM 677 N N . THR A 1 92 ? -0.859 8.883 -4.408 1.00 95.56 92 THR A N 1
ATOM 678 C CA . THR A 1 92 ? -1.966 8.607 -3.493 1.00 95.56 92 THR A CA 1
ATOM 679 C C . THR A 1 92 ? -3.126 8.021 -4.276 1.00 95.56 92 THR A C 1
ATOM 681 O O . THR A 1 92 ? -3.373 8.410 -5.420 1.00 95.56 92 THR A O 1
ATOM 684 N N . GLN A 1 93 ? -3.830 7.080 -3.665 1.00 97.19 93 GLN A N 1
ATOM 685 C CA . GLN A 1 93 ? -5.065 6.511 -4.190 1.00 97.19 93 GLN A CA 1
ATOM 686 C C . GLN A 1 93 ? -6.023 6.300 -3.023 1.00 97.19 93 GLN A C 1
ATOM 688 O O . GLN A 1 93 ? -5.589 6.022 -1.909 1.00 97.19 93 GLN A O 1
ATOM 693 N N . THR A 1 94 ? -7.320 6.446 -3.260 1.00 97.56 94 THR A N 1
ATOM 694 C CA . THR A 1 94 ? -8.345 6.094 -2.274 1.00 97.56 94 THR A CA 1
ATOM 695 C C . THR A 1 94 ? -9.038 4.823 -2.735 1.00 97.56 94 THR A C 1
ATOM 697 O O . THR A 1 94 ? -9.464 4.760 -3.890 1.00 97.56 94 THR A O 1
ATOM 700 N N . THR A 1 95 ? -9.135 3.824 -1.860 1.00 97.88 95 THR A N 1
ATOM 701 C CA . THR A 1 95 ? -9.808 2.562 -2.182 1.00 97.88 95 THR A CA 1
ATOM 702 C C . THR A 1 95 ? -11.296 2.784 -2.448 1.00 97.88 95 THR A C 1
ATOM 704 O O . THR A 1 95 ? -11.948 3.623 -1.819 1.00 97.88 95 THR A O 1
ATOM 707 N N . LEU A 1 96 ? -11.838 2.018 -3.395 1.00 96.31 96 LEU A N 1
ATOM 708 C CA . LEU A 1 96 ? -13.277 1.935 -3.645 1.00 96.31 96 LEU A CA 1
ATOM 709 C C . LEU A 1 96 ? -13.898 0.831 -2.772 1.00 96.31 96 LEU A C 1
ATOM 711 O O . LEU A 1 96 ? -13.246 0.278 -1.889 1.00 96.31 96 LEU A O 1
ATOM 715 N N . SER A 1 97 ? -15.160 0.485 -3.027 1.00 96.94 97 SER A N 1
ATOM 716 C CA . SER A 1 97 ? -15.907 -0.537 -2.278 1.00 96.94 97 SER A CA 1
ATOM 717 C C . SER A 1 97 ? -15.282 -1.938 -2.274 1.00 96.94 97 SER A C 1
ATOM 719 O O . SER A 1 97 ? -15.677 -2.778 -1.476 1.00 96.94 97 SER A O 1
ATOM 721 N N . ASP A 1 98 ? -14.366 -2.230 -3.197 1.00 96.44 98 ASP A N 1
ATOM 722 C CA . ASP A 1 98 ? -13.634 -3.499 -3.258 1.00 96.44 98 ASP A CA 1
ATOM 723 C C . ASP A 1 98 ? -12.330 -3.486 -2.444 1.00 96.44 98 ASP A C 1
ATOM 725 O O . ASP A 1 98 ? -11.669 -4.516 -2.344 1.00 96.44 98 ASP A O 1
ATOM 729 N N . GLY A 1 99 ? -11.954 -2.348 -1.849 1.00 97.44 99 GLY A N 1
ATOM 730 C CA . GLY A 1 99 ? -10.723 -2.214 -1.073 1.00 97.44 99 GLY A CA 1
ATOM 731 C C . GLY A 1 99 ? -9.442 -2.278 -1.912 1.00 97.44 99 GLY A C 1
ATOM 732 O O . GLY A 1 99 ? -8.356 -2.379 -1.341 1.00 97.44 99 GLY A O 1
ATOM 733 N N . TYR A 1 100 ? -9.539 -2.254 -3.245 1.00 97.75 100 TYR A N 1
ATOM 734 C CA . TYR A 1 100 ? -8.394 -2.440 -4.132 1.00 97.75 100 TYR A CA 1
ATOM 735 C C . TYR A 1 100 ? -7.557 -1.168 -4.272 1.00 97.75 100 TYR A C 1
ATOM 737 O O . TYR A 1 100 ? -8.095 -0.063 -4.384 1.00 97.75 100 TYR A O 1
ATOM 745 N N . TYR A 1 101 ? -6.236 -1.343 -4.302 1.00 97.56 101 TYR A N 1
ATOM 746 C CA . TYR A 1 101 ? -5.293 -0.300 -4.684 1.00 97.56 101 TYR A CA 1
ATOM 747 C C . TYR A 1 101 ? -4.185 -0.849 -5.585 1.00 97.56 101 TYR A C 1
ATOM 749 O O . TYR A 1 101 ? -3.797 -2.016 -5.471 1.00 97.56 101 TYR A O 1
ATOM 757 N N . ASP A 1 102 ? -3.637 0.011 -6.438 1.00 96.81 102 ASP A N 1
ATOM 758 C CA . ASP A 1 102 ? -2.525 -0.285 -7.331 1.00 96.81 102 ASP A CA 1
ATOM 759 C C . ASP A 1 102 ? -1.680 0.955 -7.655 1.00 96.81 102 ASP A C 1
ATOM 761 O O . ASP A 1 102 ? -2.176 2.067 -7.831 1.00 96.81 102 ASP A O 1
ATOM 765 N N . PHE A 1 103 ? -0.366 0.752 -7.741 1.00 95.06 103 PHE A N 1
ATOM 766 C CA . PHE A 1 103 ? 0.596 1.778 -8.125 1.00 95.06 103 PHE A CA 1
ATOM 767 C C . PHE A 1 103 ? 1.642 1.205 -9.071 1.00 95.06 103 PHE A C 1
ATOM 769 O O . PHE A 1 103 ? 2.284 0.200 -8.763 1.00 95.06 103 PHE A O 1
ATOM 776 N N . ASP A 1 104 ? 1.884 1.900 -10.178 1.00 91.88 104 ASP A N 1
ATOM 777 C CA . ASP A 1 104 ? 3.020 1.624 -11.052 1.00 91.88 104 ASP A CA 1
ATOM 778 C C . ASP A 1 104 ? 4.263 2.353 -10.526 1.00 91.88 104 ASP A C 1
ATOM 780 O O . ASP A 1 104 ? 4.344 3.585 -10.531 1.00 91.88 104 ASP A O 1
ATOM 784 N N . LEU A 1 105 ? 5.237 1.582 -10.042 1.00 90.25 105 LEU A N 1
ATOM 785 C CA . LEU A 1 105 ? 6.433 2.075 -9.359 1.00 90.25 105 LEU A CA 1
ATOM 786 C C . LEU A 1 105 ? 7.695 1.640 -10.097 1.00 90.25 105 LEU A C 1
ATOM 788 O O . LEU A 1 105 ? 7.779 0.511 -10.568 1.00 90.25 105 LEU A O 1
ATOM 792 N N . ALA A 1 106 ? 8.697 2.515 -10.180 1.00 88.00 106 ALA A N 1
ATOM 793 C CA . ALA A 1 106 ? 9.956 2.185 -10.840 1.00 88.00 106 ALA A CA 1
ATOM 794 C C . ALA A 1 106 ? 10.697 1.057 -10.100 1.00 88.00 106 ALA A C 1
ATOM 796 O O . ALA A 1 106 ? 10.849 1.061 -8.879 1.00 88.00 106 ALA A O 1
ATOM 797 N N . GLN A 1 107 ? 11.192 0.080 -10.843 1.00 85.06 107 GLN A N 1
ATOM 798 C CA . GLN A 1 107 ? 11.886 -1.079 -10.318 1.00 85.06 107 GLN A CA 1
ATOM 799 C C . GLN A 1 107 ? 13.200 -0.662 -9.652 1.00 85.06 107 GLN A C 1
ATOM 801 O O . GLN A 1 107 ? 13.922 0.213 -10.128 1.00 85.06 107 GLN A O 1
ATOM 806 N N . GLY A 1 108 ? 13.521 -1.311 -8.533 1.00 83.88 108 GLY A N 1
ATOM 807 C CA . GLY A 1 108 ? 14.744 -1.040 -7.775 1.00 83.88 108 GLY A CA 1
ATOM 808 C C . GLY A 1 108 ? 14.688 0.216 -6.900 1.00 83.88 108 GLY A C 1
ATOM 809 O O . GLY A 1 108 ? 15.691 0.535 -6.266 1.00 83.88 108 GLY A O 1
ATOM 810 N N . GLY A 1 109 ? 13.549 0.915 -6.847 1.00 86.31 109 GLY A N 1
ATOM 811 C CA . GLY A 1 109 ? 13.301 1.974 -5.872 1.00 86.31 109 GLY A CA 1
ATOM 812 C C . GLY A 1 109 ? 12.866 1.436 -4.505 1.00 86.31 109 GLY A C 1
ATOM 813 O O . GLY A 1 109 ? 12.263 0.367 -4.407 1.00 86.31 109 GLY A O 1
ATOM 814 N N . ASP A 1 110 ? 13.135 2.218 -3.458 1.00 91.44 110 ASP A N 1
ATOM 815 C CA . ASP A 1 110 ? 12.604 1.989 -2.115 1.00 91.44 110 ASP A CA 1
ATOM 816 C C . ASP A 1 110 ? 11.285 2.757 -1.947 1.00 91.44 110 ASP A C 1
ATOM 818 O O . ASP A 1 110 ? 11.221 3.981 -2.123 1.00 91.44 110 ASP A O 1
ATOM 822 N N . TYR A 1 111 ? 10.223 2.033 -1.596 1.00 93.50 111 TYR A N 1
ATOM 823 C CA . TYR A 1 111 ? 8.877 2.582 -1.448 1.00 93.50 111 TYR A CA 1
ATOM 824 C C . TYR A 1 111 ? 8.270 2.194 -0.101 1.00 93.50 111 TYR A C 1
ATOM 826 O O . TYR A 1 111 ? 8.319 1.034 0.303 1.00 93.50 111 TYR A O 1
ATOM 834 N N . SER A 1 112 ? 7.662 3.166 0.574 1.00 95.44 112 SER A N 1
ATOM 835 C CA . SER A 1 112 ? 6.808 2.962 1.744 1.00 95.44 112 SER A CA 1
ATOM 836 C C . SER A 1 112 ? 5.357 3.162 1.334 1.00 95.44 112 SER A C 1
ATOM 838 O O . SER A 1 112 ? 4.997 4.263 0.923 1.00 95.44 112 SER A O 1
ATOM 840 N N . VAL A 1 113 ? 4.539 2.117 1.466 1.00 96.06 113 VAL A N 1
ATOM 841 C CA . VAL A 1 113 ? 3.091 2.155 1.219 1.00 96.06 113 VAL A CA 1
ATOM 842 C C . VAL A 1 113 ? 2.381 2.262 2.565 1.00 96.06 113 VAL A C 1
ATOM 844 O O . VAL A 1 113 ? 2.523 1.380 3.411 1.00 96.06 113 VAL A O 1
ATOM 847 N N . THR A 1 114 ? 1.647 3.350 2.775 1.00 97.06 114 THR A N 1
ATOM 848 C CA . THR A 1 114 ? 1.030 3.693 4.059 1.00 97.06 114 THR A CA 1
ATOM 849 C C . THR A 1 114 ? -0.471 3.909 3.870 1.00 97.06 114 THR A C 1
ATOM 851 O O . THR A 1 114 ? -0.868 4.950 3.349 1.00 97.06 114 THR A O 1
ATOM 854 N N . PRO A 1 115 ? -1.322 2.949 4.264 1.00 97.25 115 PRO A N 1
ATOM 855 C CA . PRO A 1 115 ? -2.762 3.155 4.295 1.00 97.25 115 PRO A CA 1
ATOM 856 C C . PRO A 1 115 ? -3.170 4.011 5.504 1.00 97.25 115 PRO A C 1
ATOM 858 O O . PRO A 1 115 ? -2.612 3.875 6.594 1.00 97.25 115 PRO A O 1
ATOM 861 N N . MET A 1 116 ? -4.172 4.867 5.321 1.00 96.31 116 MET A N 1
ATOM 862 C CA . MET A 1 116 ? -4.764 5.709 6.354 1.00 96.31 116 MET A CA 1
ATOM 863 C C . MET A 1 116 ? -6.276 5.814 6.141 1.00 96.31 116 MET A C 1
ATOM 865 O O . MET A 1 116 ? -6.741 6.188 5.066 1.00 96.31 116 MET A O 1
ATOM 869 N N . LEU A 1 117 ? -7.034 5.515 7.191 1.00 96.00 117 LEU A N 1
ATOM 870 C CA . LEU A 1 117 ? -8.468 5.764 7.286 1.00 96.00 117 LEU A CA 1
ATOM 871 C C . LEU A 1 117 ? -8.735 6.315 8.689 1.00 96.00 117 LEU A C 1
ATOM 873 O O . LEU A 1 117 ? -8.357 5.682 9.673 1.00 96.00 117 LEU A O 1
ATOM 877 N N . ASP A 1 118 ? -9.316 7.508 8.762 1.00 93.06 118 ASP A N 1
ATOM 878 C CA . ASP A 1 118 ? -9.654 8.190 10.013 1.00 93.06 118 ASP A CA 1
ATOM 879 C C . ASP A 1 118 ? -11.149 8.510 9.978 1.00 93.06 118 ASP A C 1
ATOM 881 O O . ASP A 1 118 ? -11.582 9.443 9.301 1.00 93.06 118 ASP A O 1
ATOM 885 N N . GLU A 1 119 ? -11.933 7.659 10.634 1.00 91.44 119 GLU A N 1
ATOM 886 C CA . GLU A 1 119 ? -13.384 7.784 10.742 1.00 91.44 119 GLU A CA 1
ATOM 887 C C . GLU A 1 119 ? -13.800 8.115 12.173 1.00 91.44 119 GLU A C 1
ATOM 889 O O . GLU A 1 119 ? -13.031 7.975 13.129 1.00 91.44 119 GLU A O 1
ATOM 894 N N . ASP A 1 120 ? -15.050 8.550 12.321 1.00 91.62 120 ASP A N 1
ATOM 895 C CA . ASP A 1 120 ? -15.616 8.852 13.626 1.00 91.62 120 ASP A CA 1
ATOM 896 C C . ASP A 1 120 ? -15.630 7.605 14.521 1.00 91.62 120 ASP A C 1
ATOM 898 O O . ASP A 1 120 ? -15.993 6.501 14.111 1.00 91.62 120 ASP A O 1
ATOM 902 N N . ALA A 1 121 ? -15.257 7.794 15.788 1.00 89.81 121 ALA A N 1
ATOM 903 C CA . ALA A 1 121 ? -15.115 6.699 16.744 1.00 89.81 121 ALA A CA 1
ATOM 904 C C . ALA A 1 121 ? -16.434 5.965 17.043 1.00 89.81 121 ALA A C 1
ATOM 906 O O . ALA A 1 121 ? -16.394 4.852 17.560 1.00 89.81 121 ALA A O 1
ATOM 907 N N . ASP A 1 122 ? -17.590 6.575 16.767 1.00 90.31 122 ASP A N 1
ATOM 908 C CA . ASP A 1 122 ? -18.905 5.955 16.936 1.00 90.31 122 ASP A CA 1
ATOM 909 C C . ASP A 1 122 ? -19.358 5.137 15.715 1.00 90.31 122 ASP A C 1
ATOM 911 O O . ASP A 1 122 ? -20.418 4.506 15.779 1.00 90.31 122 ASP A O 1
ATOM 915 N N . ASN A 1 123 ? -18.561 5.073 14.639 1.00 90.56 123 ASN A N 1
ATOM 916 C CA . ASN A 1 123 ? -18.900 4.280 13.462 1.00 90.56 123 ASN A CA 1
ATOM 917 C C . ASN A 1 123 ? -19.046 2.790 13.813 1.00 90.56 123 ASN A C 1
ATOM 919 O O . ASN A 1 123 ? -18.090 2.106 14.170 1.00 90.56 123 ASN A O 1
ATOM 923 N N . GLY A 1 124 ? -20.277 2.284 13.721 1.00 89.62 124 GLY A N 1
ATOM 924 C CA . GLY A 1 124 ? -20.605 0.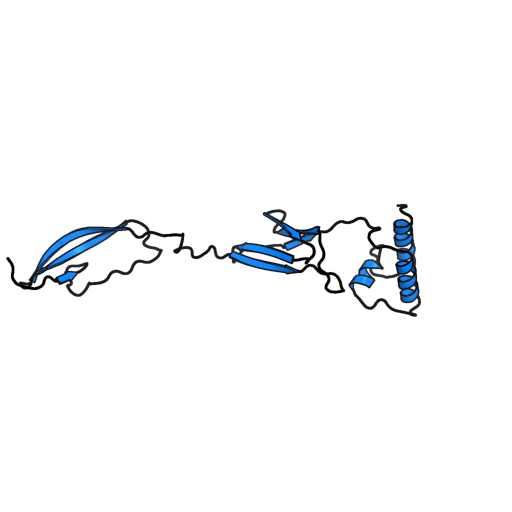887 14.003 1.00 89.62 124 GLY A CA 1
ATOM 925 C C . GLY A 1 124 ? -20.579 0.497 15.485 1.00 89.62 124 GLY A C 1
ATOM 926 O O . GLY A 1 124 ? -20.906 -0.647 15.795 1.00 89.62 124 GLY A O 1
ATOM 927 N N . VAL A 1 125 ? -20.263 1.416 16.407 1.00 94.94 125 VAL A N 1
ATOM 928 C CA . VAL A 1 125 ? -20.164 1.116 17.843 1.00 94.94 125 VAL A CA 1
ATOM 929 C C . VAL A 1 125 ? -21.542 1.140 18.497 1.00 94.94 125 VAL A C 1
ATOM 931 O O . VAL A 1 125 ? -22.282 2.123 18.459 1.00 94.94 125 VAL A O 1
ATOM 934 N N . THR A 1 126 ? -21.893 0.048 19.167 1.00 95.50 126 THR A N 1
ATOM 935 C CA . THR A 1 126 ? -23.200 -0.157 19.783 1.00 95.50 126 THR A CA 1
ATOM 936 C C . THR A 1 126 ? -23.087 -0.669 21.217 1.00 95.50 126 THR A C 1
ATOM 938 O O . THR A 1 126 ? -22.056 -1.128 21.702 1.00 95.50 126 THR A O 1
ATOM 941 N N . THR A 1 127 ? -24.212 -0.663 21.934 1.00 95.50 127 THR A N 1
ATOM 942 C CA . THR A 1 127 ? -24.277 -1.303 23.261 1.00 95.50 127 THR A CA 1
ATOM 943 C C . THR A 1 127 ? -24.089 -2.823 23.215 1.00 95.50 127 THR A C 1
ATOM 945 O O . THR A 1 127 ? -23.834 -3.422 24.260 1.00 95.50 127 THR A O 1
ATOM 948 N N . TYR A 1 128 ? -24.190 -3.450 22.038 1.00 96.31 128 TYR A N 1
ATOM 949 C CA . TYR A 1 128 ? -23.923 -4.876 21.875 1.00 96.31 128 TYR A CA 1
ATOM 950 C C . TYR A 1 128 ? -22.433 -5.194 22.060 1.00 96.31 128 TYR A C 1
ATOM 952 O O . TYR A 1 128 ? -22.109 -6.190 22.707 1.00 96.31 128 TYR A O 1
ATOM 960 N N . ASP A 1 129 ? -21.537 -4.298 21.642 1.00 96.38 129 ASP A N 1
ATOM 961 C CA . ASP A 1 129 ? -20.087 -4.453 21.818 1.00 96.38 129 ASP A CA 1
ATOM 962 C C . ASP A 1 129 ? -19.707 -4.527 23.302 1.00 96.38 129 ASP A C 1
ATOM 964 O O . ASP A 1 129 ? -18.928 -5.384 23.719 1.00 96.38 129 ASP A O 1
ATOM 968 N N . LEU A 1 130 ? -20.363 -3.727 24.151 1.00 96.62 130 LEU A N 1
ATOM 969 C CA . LEU A 1 130 ? -20.192 -3.801 25.607 1.00 96.62 130 LEU A CA 1
ATOM 970 C C . LEU A 1 130 ? -20.611 -5.164 26.181 1.00 96.62 130 LEU A C 1
ATOM 972 O O . LEU A 1 130 ? -20.002 -5.648 27.140 1.00 96.62 130 LEU A O 1
ATOM 976 N N . VAL A 1 131 ? -21.643 -5.800 25.615 1.00 97.12 131 VAL A N 1
ATOM 977 C CA . VAL A 1 131 ? -22.074 -7.145 26.028 1.00 97.12 131 VAL A CA 1
ATOM 978 C C . VAL A 1 131 ? -21.017 -8.179 25.644 1.00 97.12 131 VAL A C 1
ATOM 980 O O . VAL A 1 131 ? -20.674 -9.018 26.480 1.00 97.12 131 VAL A O 1
ATOM 983 N N . LEU A 1 132 ? -20.479 -8.109 24.423 1.00 97.19 132 LEU A N 1
ATOM 984 C CA . LEU A 1 132 ? -19.430 -9.015 23.943 1.00 97.19 132 LEU A CA 1
ATOM 985 C C . LEU A 1 132 ? -18.148 -8.882 24.776 1.00 97.19 132 LEU A C 1
ATOM 987 O O . LEU A 1 132 ? -17.643 -9.880 25.291 1.00 97.19 132 LEU A O 1
ATOM 991 N N . ILE A 1 133 ? -17.691 -7.654 25.027 1.00 97.44 133 ILE A N 1
ATOM 992 C CA . ILE A 1 133 ? -16.513 -7.378 25.862 1.00 97.44 133 ILE A CA 1
ATOM 993 C C . ILE A 1 133 ? -16.724 -7.877 27.298 1.00 97.44 133 ILE A C 1
ATOM 995 O O . ILE A 1 133 ? -15.844 -8.518 27.872 1.00 97.44 133 ILE A O 1
ATOM 999 N N . THR A 1 134 ? -17.912 -7.669 27.880 1.00 97.50 134 THR A N 1
ATOM 1000 C CA . THR A 1 134 ? -18.232 -8.191 29.221 1.00 97.50 134 THR A CA 1
ATOM 1001 C C . THR A 1 134 ? -18.135 -9.719 29.266 1.00 97.50 134 THR A C 1
ATOM 1003 O O . THR A 1 134 ? -17.589 -10.277 30.219 1.00 97.50 134 THR A O 1
ATOM 1006 N N . ARG A 1 135 ? -18.652 -10.418 28.246 1.00 98.00 135 ARG A N 1
ATOM 1007 C CA . ARG A 1 135 ? -18.578 -11.887 28.163 1.00 98.00 135 ARG A CA 1
ATOM 1008 C C . ARG A 1 135 ? -17.138 -12.378 28.027 1.00 98.00 135 ARG A C 1
ATOM 1010 O O . ARG A 1 135 ? -16.806 -13.377 28.669 1.00 98.00 135 ARG A O 1
ATOM 1017 N N . HIS A 1 136 ? -16.305 -11.651 27.283 1.00 97.56 136 HIS A N 1
ATOM 1018 C CA . HIS A 1 136 ? -14.879 -11.937 27.142 1.00 97.56 136 HIS A CA 1
ATOM 1019 C C . HIS A 1 136 ? -14.141 -11.795 28.475 1.00 97.56 136 HIS A C 1
ATOM 1021 O O . HIS A 1 136 ? -13.478 -12.734 28.908 1.00 97.56 136 HIS A O 1
ATOM 1027 N N . ILE A 1 137 ? -14.343 -10.684 29.191 1.00 97.12 137 ILE A N 1
ATOM 1028 C CA . ILE A 1 137 ? -13.731 -10.443 30.511 1.00 97.12 137 ILE A CA 1
ATOM 1029 C C . ILE A 1 137 ? -14.139 -11.521 31.528 1.00 97.12 137 ILE A C 1
ATOM 1031 O O . ILE A 1 137 ? -13.328 -11.952 32.346 1.00 97.12 137 ILE A O 1
ATOM 1035 N N . LEU A 1 138 ? -15.398 -11.969 31.488 1.00 97.38 138 LEU A N 1
ATOM 1036 C CA . LEU A 1 138 ? -15.908 -13.016 32.379 1.00 97.38 138 LEU A CA 1
ATOM 1037 C C . LEU A 1 138 ? -15.506 -14.439 31.955 1.00 97.38 138 LEU A C 1
ATOM 1039 O O . LEU A 1 138 ? -15.827 -15.389 32.670 1.00 97.38 138 LEU A O 1
ATOM 1043 N N . GLY A 1 139 ? -14.845 -14.609 30.805 1.00 96.19 139 GLY A N 1
ATOM 1044 C CA . GLY A 1 139 ? -14.475 -15.917 30.259 1.00 96.19 139 GLY A CA 1
ATOM 1045 C C . GLY A 1 139 ? -15.668 -16.777 29.829 1.00 96.19 139 GLY A C 1
ATOM 1046 O O . GLY A 1 139 ? -15.547 -17.996 29.743 1.00 96.19 139 GLY A O 1
ATOM 1047 N N . VAL A 1 140 ? -16.832 -16.161 29.600 1.00 97.44 140 VAL A N 1
ATOM 1048 C CA . VAL A 1 140 ? -18.052 -16.859 29.161 1.00 97.44 140 VAL A CA 1
ATOM 1049 C C . VAL A 1 140 ? -18.027 -17.094 27.655 1.00 97.44 140 VAL A C 1
ATOM 1051 O O . VAL A 1 140 ? -18.498 -18.128 27.189 1.00 97.44 140 VAL A O 1
ATOM 1054 N N . ASP A 1 141 ? -17.514 -16.119 26.910 1.00 96.69 141 ASP A N 1
ATOM 1055 C CA . ASP A 1 141 ? -17.441 -16.127 25.452 1.00 96.69 141 ASP A CA 1
ATOM 1056 C C . ASP A 1 141 ? -16.295 -15.221 25.037 1.00 96.69 141 ASP A C 1
ATOM 1058 O O . ASP A 1 141 ? -16.302 -14.038 25.377 1.00 96.69 141 ASP A O 1
ATOM 1062 N N . LEU A 1 142 ? -15.273 -15.784 24.409 1.00 96.81 142 LEU A N 1
ATOM 1063 C CA . LEU A 1 142 ? -14.044 -15.057 24.126 1.00 96.81 142 LEU A CA 1
ATOM 1064 C C . LEU A 1 142 ? -14.099 -14.486 22.710 1.00 96.81 142 LEU A C 1
ATOM 1066 O O . LEU A 1 142 ? -14.436 -15.211 21.783 1.00 96.81 142 LEU A O 1
ATOM 1070 N N . LEU A 1 143 ? -13.695 -13.222 22.555 1.00 96.56 143 LEU A N 1
ATOM 1071 C CA . LEU A 1 143 ? -13.288 -12.669 21.263 1.00 96.56 143 LEU A CA 1
ATOM 1072 C C . LEU A 1 143 ? -12.195 -13.557 20.653 1.00 96.56 143 LEU A C 1
ATOM 1074 O O . LEU A 1 143 ? -11.203 -13.867 21.322 1.00 96.56 143 LEU A O 1
ATOM 1078 N N . ASP A 1 144 ? -12.403 -13.985 19.415 1.00 94.31 144 ASP A N 1
ATOM 1079 C CA . ASP A 1 144 ? -11.609 -15.009 18.731 1.00 94.31 144 ASP A CA 1
ATOM 1080 C C . ASP A 1 144 ? -10.722 -14.443 17.613 1.00 94.31 144 ASP A C 1
ATOM 1082 O O . ASP A 1 144 ? -9.851 -15.146 17.094 1.00 94.31 144 ASP A O 1
ATOM 1086 N N . SER A 1 145 ? -10.882 -13.155 17.304 1.00 94.19 145 SER A N 1
ATOM 1087 C CA . SER A 1 145 ? -10.122 -12.440 16.285 1.00 94.19 145 SER A CA 1
ATOM 1088 C C . SER A 1 145 ? -9.178 -11.390 16.885 1.00 94.19 145 SER A C 1
ATOM 1090 O O . SER A 1 145 ? -9.577 -10.617 17.765 1.00 94.19 145 SER A O 1
ATOM 1092 N N . PRO A 1 146 ? -7.933 -11.280 16.381 1.00 94.44 146 PRO A N 1
ATOM 1093 C CA . PRO A 1 146 ? -7.036 -10.183 16.732 1.00 94.44 146 PRO A CA 1
ATOM 1094 C C . PRO A 1 146 ? -7.650 -8.794 16.505 1.00 94.44 146 PRO A C 1
ATOM 1096 O O . PRO A 1 146 ? -7.402 -7.895 17.305 1.00 94.44 146 PRO A O 1
ATOM 1099 N N . TYR A 1 147 ? -8.477 -8.620 15.465 1.00 94.12 147 TYR A N 1
ATOM 1100 C CA . TYR A 1 147 ? -9.134 -7.343 15.167 1.00 94.12 147 TYR A CA 1
ATOM 1101 C C . TYR A 1 147 ? -10.105 -6.941 16.280 1.00 94.12 147 TYR A C 1
ATOM 1103 O O . TYR A 1 147 ? -10.075 -5.806 16.750 1.00 94.12 147 TYR A O 1
ATOM 1111 N N . GLN A 1 148 ? -10.899 -7.894 16.771 1.00 95.25 148 GLN A N 1
ATOM 1112 C CA . GLN A 1 148 ? -11.835 -7.672 17.874 1.00 95.25 148 GLN A CA 1
ATOM 1113 C C . GLN A 1 148 ? -11.113 -7.345 19.184 1.00 95.25 148 GLN A C 1
ATOM 1115 O O . GLN A 1 148 ? -11.555 -6.474 19.927 1.00 95.25 148 GLN A O 1
ATOM 1120 N N . ILE A 1 149 ? -9.993 -8.016 19.473 1.00 96.19 149 ILE A N 1
ATOM 1121 C CA . ILE A 1 149 ? -9.202 -7.754 20.686 1.00 96.19 149 ILE A CA 1
ATOM 1122 C C . ILE A 1 149 ? -8.600 -6.343 20.646 1.00 96.19 149 ILE A C 1
ATOM 1124 O O . ILE A 1 149 ? -8.646 -5.639 21.652 1.00 96.19 149 ILE A O 1
ATOM 1128 N N . ILE A 1 150 ? -8.077 -5.916 19.490 1.00 95.31 150 ILE A N 1
ATOM 1129 C CA . ILE A 1 150 ? -7.545 -4.558 19.297 1.00 95.31 150 ILE A CA 1
ATOM 1130 C C . ILE A 1 150 ? -8.664 -3.518 19.429 1.00 95.31 150 ILE A C 1
ATOM 1132 O O . ILE A 1 150 ? -8.476 -2.513 20.108 1.00 95.31 150 ILE A O 1
ATOM 1136 N N . ALA A 1 151 ? -9.833 -3.766 18.832 1.00 94.00 151 ALA A N 1
ATOM 1137 C CA . ALA A 1 151 ? -10.987 -2.874 18.943 1.00 94.00 151 ALA A CA 1
ATOM 1138 C C . ALA A 1 151 ? -11.531 -2.782 20.384 1.00 94.00 151 ALA A C 1
ATOM 1140 O O . ALA A 1 151 ? -12.000 -1.726 20.806 1.00 94.00 151 ALA A O 1
ATOM 1141 N N . ALA A 1 152 ? -11.453 -3.872 21.155 1.00 96.81 152 ALA A N 1
ATOM 1142 C CA . ALA A 1 152 ? -11.917 -3.927 22.538 1.00 96.81 152 ALA A CA 1
ATOM 1143 C C . ALA A 1 152 ? -10.984 -3.223 23.544 1.00 96.81 152 ALA A C 1
ATOM 1145 O O . ALA A 1 152 ? -11.450 -2.851 24.619 1.00 96.81 152 ALA A O 1
ATOM 1146 N N . ASP A 1 153 ? -9.701 -3.031 23.224 1.00 97.38 153 ASP A N 1
ATOM 1147 C CA . ASP A 1 153 ? -8.722 -2.281 24.034 1.00 97.38 153 ASP A CA 1
ATOM 1148 C C . ASP A 1 153 ? -8.756 -0.780 23.691 1.00 97.38 153 ASP A C 1
ATOM 1150 O O . ASP A 1 153 ? -7.803 -0.190 23.174 1.00 97.38 153 ASP A O 1
ATOM 1154 N N . ALA A 1 154 ? -9.900 -0.149 23.957 1.00 95.75 154 ALA A N 1
ATOM 1155 C CA . ALA A 1 154 ? -10.164 1.239 23.580 1.00 95.75 154 ALA A CA 1
ATOM 1156 C C . ALA A 1 154 ? -9.180 2.246 24.209 1.00 95.75 154 ALA A C 1
ATOM 1158 O O . ALA A 1 154 ? -8.905 3.293 23.616 1.00 95.75 154 ALA A O 1
ATOM 1159 N N . ASN A 1 155 ? -8.622 1.943 25.387 1.00 94.88 155 ASN A N 1
ATOM 1160 C CA . ASN A 1 155 ? -7.649 2.815 26.052 1.00 94.88 155 ASN A CA 1
ATOM 1161 C C . ASN A 1 155 ? -6.180 2.495 25.706 1.00 94.88 155 ASN A C 1
ATOM 1163 O O . ASN A 1 155 ? -5.280 3.168 26.221 1.00 94.88 155 ASN A O 1
ATOM 1167 N N . LYS A 1 156 ? -5.933 1.521 24.816 1.00 96.00 156 LYS A N 1
ATOM 1168 C CA . LYS A 1 156 ? -4.600 1.109 24.339 1.00 96.00 156 LYS A CA 1
ATOM 1169 C C . LYS A 1 156 ? -3.680 0.618 25.464 1.00 96.00 156 LYS A C 1
ATOM 1171 O O . LYS A 1 156 ? -2.470 0.871 25.450 1.00 96.00 156 LYS A O 1
ATOM 1176 N N . SER A 1 157 ? -4.238 -0.056 26.466 1.00 97.00 157 SER A N 1
ATOM 1177 C CA . SER A 1 157 ? -3.485 -0.625 27.591 1.00 97.00 157 SER A CA 1
ATOM 1178 C C . SER A 1 157 ? -2.780 -1.943 27.254 1.00 97.00 157 SER A C 1
ATOM 1180 O O . SER A 1 157 ? -1.931 -2.399 28.024 1.00 97.00 157 SER A O 1
ATOM 1182 N N . ASN A 1 158 ? -3.072 -2.530 26.092 1.00 95.94 158 ASN A N 1
ATOM 1183 C CA . ASN A 1 158 ? -2.764 -3.901 25.680 1.00 95.94 158 ASN A CA 1
ATOM 1184 C C . ASN A 1 158 ? -3.511 -4.971 26.494 1.00 95.94 158 ASN A C 1
ATOM 1186 O O . ASN A 1 158 ? -3.093 -6.132 26.521 1.00 95.94 158 ASN A O 1
ATOM 1190 N N . THR A 1 159 ? -4.596 -4.605 27.182 1.00 95.88 159 THR A N 1
ATOM 1191 C CA . THR A 1 159 ? -5.426 -5.538 27.953 1.00 95.88 159 THR A CA 1
ATOM 1192 C C . THR A 1 159 ? -6.900 -5.185 27.835 1.00 95.88 159 THR A C 1
ATOM 1194 O O . THR A 1 159 ? -7.273 -4.051 28.092 1.00 95.88 159 THR A O 1
ATOM 1197 N N . VAL A 1 160 ? -7.757 -6.167 27.544 1.00 97.50 160 VAL A N 1
ATOM 1198 C CA . VAL A 1 160 ? -9.211 -5.949 27.505 1.00 97.50 160 VAL A CA 1
ATOM 1199 C C . VAL A 1 160 ? -9.780 -6.019 28.919 1.00 97.50 160 VAL A C 1
ATOM 1201 O O . VAL A 1 160 ? -9.729 -7.062 29.579 1.00 97.50 160 VAL A O 1
ATOM 1204 N N . SER A 1 161 ? -10.318 -4.903 29.402 1.00 96.62 161 SER A N 1
ATOM 1205 C CA . SER A 1 161 ? -10.746 -4.748 30.788 1.00 96.62 161 SER A CA 1
ATOM 1206 C C . SER A 1 161 ? -12.040 -3.946 30.930 1.00 96.62 161 SER A C 1
ATOM 1208 O O . SER A 1 161 ? -12.613 -3.409 29.983 1.00 96.62 161 SER A O 1
ATOM 1210 N N . THR A 1 162 ? -12.520 -3.820 32.169 1.00 96.12 162 THR A N 1
ATOM 1211 C CA . THR A 1 162 ? -13.688 -2.983 32.461 1.00 96.12 162 THR A CA 1
ATOM 1212 C C . THR A 1 162 ? -13.430 -1.489 32.250 1.00 96.12 162 THR A C 1
ATOM 1214 O O . THR A 1 162 ? -14.393 -0.728 32.224 1.00 96.12 162 THR A O 1
ATOM 1217 N N . LEU A 1 163 ? -12.167 -1.054 32.149 1.00 96.31 163 LEU A N 1
ATOM 1218 C CA . LEU A 1 163 ? -11.831 0.345 31.870 1.00 96.31 163 LEU A CA 1
ATOM 1219 C C . LEU A 1 163 ? -12.146 0.707 30.417 1.00 96.31 163 LEU A C 1
ATOM 1221 O O . LEU A 1 163 ? -12.712 1.768 30.181 1.00 96.31 163 LEU A O 1
ATOM 1225 N N . ASP A 1 164 ? -11.899 -0.200 29.473 1.00 97.38 164 ASP A N 1
ATOM 1226 C CA . ASP A 1 164 ? -12.201 0.001 28.051 1.00 97.38 164 ASP A CA 1
ATOM 1227 C C . ASP A 1 164 ? -13.698 0.193 27.812 1.00 97.38 164 ASP A C 1
ATOM 1229 O O . ASP A 1 164 ? -14.126 1.068 27.063 1.00 97.38 164 ASP A O 1
ATOM 1233 N N . MET A 1 165 ? -14.520 -0.545 28.563 1.00 95.81 165 MET A N 1
ATOM 1234 C CA . MET A 1 165 ? -15.973 -0.379 28.537 1.00 95.81 165 MET A CA 1
ATOM 1235 C C . MET A 1 165 ? -16.429 1.030 28.933 1.00 95.81 165 MET A C 1
ATOM 1237 O O . MET A 1 165 ? -17.493 1.469 28.494 1.00 95.81 165 MET A O 1
ATOM 1241 N N . VAL A 1 166 ? -15.674 1.745 29.776 1.00 95.31 166 VAL A N 1
ATOM 1242 C CA . VAL A 1 166 ? -16.008 3.128 30.146 1.00 95.31 166 VAL A CA 1
ATOM 1243 C C . VAL A 1 166 ? -15.798 4.056 28.954 1.00 95.31 166 VAL A C 1
ATOM 1245 O O . VAL A 1 166 ? -16.654 4.904 28.702 1.00 95.31 166 VAL A O 1
ATOM 1248 N N . ASP A 1 167 ? -14.707 3.882 28.214 1.00 95.38 167 ASP A N 1
ATOM 1249 C CA . ASP A 1 167 ? -14.380 4.723 27.063 1.00 95.38 167 ASP A CA 1
ATOM 1250 C C . ASP A 1 167 ? -15.272 4.404 25.855 1.00 95.38 167 ASP A C 1
ATOM 1252 O O . ASP A 1 167 ? -15.825 5.317 25.247 1.00 95.38 167 ASP A O 1
ATOM 1256 N N . ILE A 1 168 ? -15.575 3.130 25.599 1.00 95.31 168 ILE A N 1
ATOM 1257 C CA . ILE A 1 168 ? -16.562 2.736 24.577 1.00 95.31 168 ILE A CA 1
ATOM 1258 C C . ILE A 1 168 ? -17.953 3.280 24.927 1.00 95.31 168 ILE A C 1
ATOM 1260 O O . ILE A 1 168 ? -18.678 3.788 24.073 1.00 95.31 168 ILE A O 1
ATOM 1264 N N . ARG A 1 169 ? -18.343 3.251 26.208 1.00 95.62 169 ARG A N 1
ATOM 1265 C CA . ARG A 1 169 ? -19.622 3.832 26.642 1.00 95.62 169 ARG A CA 1
ATOM 1266 C C . ARG A 1 169 ? -19.684 5.344 26.420 1.00 95.62 169 ARG A C 1
ATOM 1268 O O . ARG A 1 169 ? -20.756 5.849 26.097 1.00 95.62 169 ARG A O 1
ATOM 1275 N N . LYS A 1 170 ? -18.581 6.066 26.626 1.00 94.75 170 LYS A N 1
ATOM 1276 C CA . LYS A 1 170 ? -18.483 7.505 26.339 1.00 94.75 170 LYS A CA 1
ATOM 1277 C C . LYS A 1 170 ? -18.706 7.793 24.854 1.00 94.75 170 LYS A C 1
ATOM 1279 O O . LYS A 1 170 ? -19.520 8.658 24.539 1.00 94.75 170 LYS A O 1
ATOM 1284 N N . VAL A 1 171 ? -18.083 7.001 23.977 1.00 93.81 171 VAL A N 1
ATOM 1285 C CA . VAL A 1 171 ? -18.278 7.054 22.519 1.00 93.81 171 VAL A CA 1
ATOM 1286 C C . VAL A 1 171 ? -19.750 6.837 22.149 1.00 93.81 171 VAL A C 1
ATOM 1288 O O . VAL A 1 171 ? -20.340 7.694 21.501 1.00 93.81 171 VAL A O 1
ATOM 1291 N N . ILE A 1 172 ? -20.390 5.776 22.661 1.00 93.94 172 ILE A N 1
ATOM 1292 C CA . ILE A 1 172 ? -21.822 5.488 22.415 1.00 93.94 172 ILE A CA 1
ATOM 1293 C C . ILE A 1 172 ? -22.729 6.646 22.864 1.00 93.94 172 ILE A C 1
ATOM 1295 O O . ILE A 1 172 ? -23.776 6.900 22.272 1.00 93.94 172 ILE A O 1
ATOM 1299 N N . LEU A 1 173 ? -22.362 7.326 23.951 1.00 93.50 173 LEU A N 1
ATOM 1300 C CA . LEU A 1 173 ? -23.116 8.455 24.495 1.00 93.50 173 LEU A CA 1
ATOM 1301 C C . LEU A 1 173 ? -22.732 9.801 23.863 1.00 93.50 173 LEU A C 1
ATOM 1303 O O . LEU A 1 173 ? -23.325 10.811 24.243 1.00 93.50 173 LEU A O 1
ATOM 1307 N N . GLN A 1 174 ? -21.766 9.821 22.938 1.00 89.19 174 GLN A N 1
ATOM 1308 C CA . GLN A 1 174 ? -21.210 11.020 22.305 1.00 89.19 174 GLN A CA 1
ATOM 1309 C C . GLN A 1 174 ? -20.754 12.078 23.324 1.00 89.19 174 GLN A C 1
ATOM 1311 O O . GLN A 1 174 ? -20.952 13.282 23.151 1.00 89.19 174 GLN A O 1
ATOM 1316 N N . ILE A 1 175 ? -20.146 11.619 24.420 1.00 87.69 175 ILE A N 1
ATOM 1317 C CA . ILE A 1 175 ? -19.549 12.476 25.446 1.00 87.69 175 ILE A CA 1
ATOM 1318 C C . ILE A 1 175 ? -18.063 12.149 25.554 1.00 87.69 175 ILE A C 1
ATOM 1320 O O . ILE A 1 175 ? -17.706 10.999 25.777 1.00 87.69 175 ILE A O 1
ATOM 1324 N N . VAL A 1 176 ? -17.206 13.155 25.383 1.00 64.81 176 VAL A N 1
ATOM 1325 C CA . VAL A 1 176 ? -15.738 13.030 25.473 1.00 64.81 176 VAL A CA 1
ATOM 1326 C C . VAL A 1 176 ? -15.243 13.402 26.864 1.00 64.81 176 VAL A C 1
ATOM 1328 O O . VAL A 1 176 ? -15.666 14.467 27.369 1.00 64.81 176 VAL A O 1
#

Foldseek 3Di:
DQPFDKQKAQDLDSVNNDDDDALVRAAWAKTKIWIAGPVGDIDIDIDTDHDDCPPVPRCPDQQWDKDKDFDADPVRFGDFQKWKDKPHNPDIDTDHRRRIDIDGHGPPDDIDIDIDDDDQLLVVQDVVLVVQLVCCQVVNHNDPDPVNQVNQPCVPPSDRDVVSSVVSVCSNVVHD